Protein AF-A0A2N5M6K5-F1 (afdb_monomer)

pLDDT: mean 93.55, std 8.0, range [49.66, 98.62]

Solvent-accessible surface area (backbone atoms only — not comparable to full-atom values): 4637 Å² total; per-residue (Å²): 85,74,43,41,40,39,41,31,37,33,36,90,94,41,81,46,77,49,75,50,78,44,82,46,60,58,66,58,35,73,76,38,45,64,61,48,52,18,52,54,50,40,56,49,51,54,47,49,29,65,78,69,60,40,63,84,61,57,44,84,75,41,31,33,36,69,93,68,49,76,31,41,70,59,27,52,52,63,67,74,75,114

Radius of gyration: 12.25 Å; Cα contacts (8 Å, |Δi|>4): 132; chains: 1; bounding box: 29×24×32 Å

Nearest PDB structures (foldseek):
  2mbm-assembly1_A  TM=5.319E-01  e=1.448E-01  synthetic construct
  9bk5-assembly1_A  TM=5.418E-01  e=1.981E-01  synthetic construct
  1qys-assembly1_A  TM=3.170E-01  e=6.521E-01  unclassified
  8hl5-assembly1_L45A  TM=4.137E-01  e=1.778E+00  Sulfolobus acidocaldarius DSM 639

Organism: NCBI:txid673318

Mean predicted aligned error: 3.17 Å

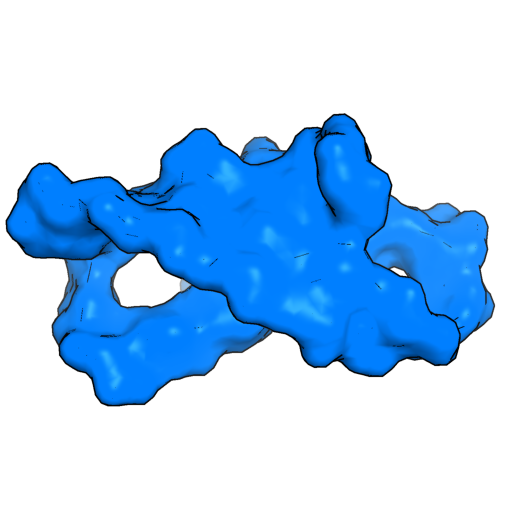Sequence (82 aa):
MDISLEVTIRAHGTRFMRKGVFPVDPKQFQQASDHTAAKTAYEWIQKIKRDTGYAPDTEVLKAVYNEGNEITQLVKSFELLL

Structure (mmCIF, N/CA/C/O backbone):
data_AF-A0A2N5M6K5-F1
#
_entry.id   AF-A0A2N5M6K5-F1
#
loop_
_atom_site.group_PDB
_atom_site.id
_atom_site.type_symbol
_atom_site.label_atom_id
_atom_site.label_alt_id
_atom_site.label_comp_id
_atom_site.label_asym_id
_atom_site.label_entity_id
_atom_site.label_seq_id
_atom_site.pdbx_PDB_ins_code
_atom_site.Cartn_x
_atom_site.Cartn_y
_atom_site.Cartn_z
_atom_site.occupancy
_atom_site.B_iso_or_equiv
_atom_site.auth_seq_id
_atom_site.auth_comp_id
_atom_site.auth_asym_id
_atom_site.auth_atom_id
_atom_site.pdbx_PDB_model_num
ATOM 1 N N . MET A 1 1 ? -15.918 -2.054 7.946 1.00 94.62 1 MET A N 1
ATOM 2 C CA . MET A 1 1 ? -16.242 -0.938 7.030 1.00 94.62 1 MET A CA 1
ATOM 3 C C . MET A 1 1 ? -15.283 -1.037 5.871 1.00 94.62 1 MET A C 1
ATOM 5 O O . MET A 1 1 ? -14.206 -1.582 6.078 1.00 94.62 1 MET A O 1
ATOM 9 N N . ASP A 1 2 ? -15.639 -0.510 4.709 1.00 97.62 2 ASP A N 1
ATOM 10 C CA . ASP A 1 2 ? -14.788 -0.638 3.531 1.00 97.62 2 ASP A CA 1
ATOM 11 C C . ASP A 1 2 ? -14.175 0.709 3.166 1.00 97.62 2 ASP A C 1
ATOM 13 O O . ASP A 1 2 ? -14.816 1.753 3.312 1.00 97.62 2 ASP A O 1
ATOM 17 N N . ILE A 1 3 ? -12.931 0.677 2.697 1.00 98.06 3 ILE A N 1
ATOM 18 C CA . ILE A 1 3 ? -12.248 1.837 2.126 1.00 98.06 3 ILE A CA 1
ATOM 19 C C . ILE A 1 3 ? -11.875 1.548 0.679 1.00 98.06 3 ILE A C 1
ATOM 21 O O . ILE A 1 3 ? -11.480 0.431 0.335 1.00 98.06 3 ILE A O 1
ATOM 25 N N . SER A 1 4 ? -11.975 2.557 -0.181 1.00 98.44 4 SER A N 1
ATOM 26 C CA . SER A 1 4 ? -11.421 2.465 -1.530 1.00 98.44 4 SER A CA 1
ATOM 27 C C . SER A 1 4 ? -9.963 2.897 -1.492 1.00 98.44 4 SER A C 1
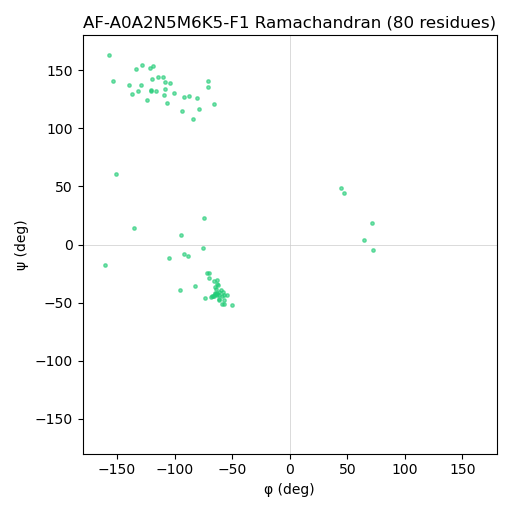ATOM 29 O O . SER A 1 4 ? -9.683 4.000 -1.025 1.00 98.44 4 SER A O 1
ATOM 31 N N . LEU A 1 5 ? -9.057 2.083 -2.017 1.00 98.56 5 LEU A N 1
ATOM 32 C CA . LEU A 1 5 ? -7.656 2.434 -2.213 1.00 98.56 5 LEU A CA 1
ATOM 33 C C . LEU A 1 5 ? -7.369 2.630 -3.694 1.00 98.56 5 LEU A C 1
ATOM 35 O O . LEU A 1 5 ? -7.814 1.845 -4.532 1.00 98.56 5 LEU A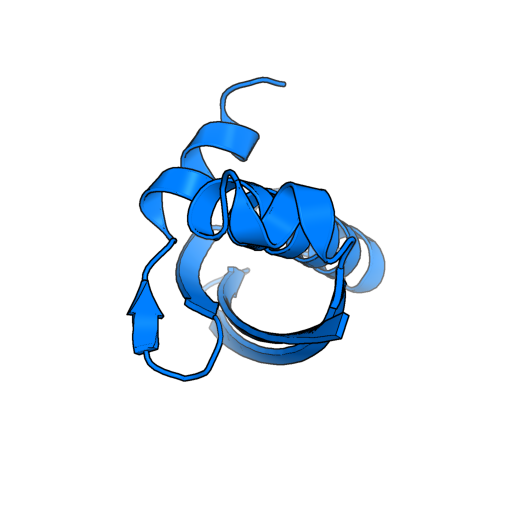 O 1
ATOM 39 N N . GLU A 1 6 ? -6.563 3.636 -4.000 1.00 98.56 6 GLU A N 1
ATOM 40 C CA . GLU A 1 6 ? -5.913 3.792 -5.293 1.00 98.56 6 GLU A CA 1
ATOM 41 C C . GLU A 1 6 ? -4.406 3.894 -5.071 1.00 98.56 6 GLU A C 1
ATOM 43 O O . GLU A 1 6 ? -3.927 4.751 -4.327 1.00 98.56 6 GLU A O 1
ATOM 48 N N . VAL A 1 7 ? -3.658 3.007 -5.725 1.00 97.75 7 VAL A N 1
ATOM 49 C CA . VAL A 1 7 ? -2.196 2.997 -5.689 1.00 97.75 7 VAL A CA 1
ATOM 50 C C . VAL A 1 7 ? -1.651 3.171 -7.097 1.00 97.75 7 VAL A C 1
ATOM 52 O O . VAL A 1 7 ? -2.068 2.505 -8.045 1.00 97.75 7 VAL A O 1
ATOM 55 N N . THR A 1 8 ? -0.696 4.078 -7.231 1.00 97.81 8 THR A N 1
ATOM 56 C CA . THR A 1 8 ? 0.151 4.208 -8.405 1.00 97.81 8 THR A CA 1
ATOM 57 C C . THR A 1 8 ? 1.535 3.687 -8.055 1.00 97.81 8 THR A C 1
ATOM 59 O O . THR A 1 8 ? 2.202 4.235 -7.175 1.00 97.81 8 THR A O 1
ATOM 62 N N . ILE A 1 9 ? 1.992 2.691 -8.803 1.00 95.81 9 ILE A N 1
ATOM 63 C CA . ILE A 1 9 ? 3.348 2.154 -8.714 1.00 95.81 9 ILE A CA 1
ATOM 64 C C . ILE A 1 9 ? 4.077 2.322 -10.048 1.00 95.81 9 ILE A C 1
ATOM 66 O O . ILE A 1 9 ? 3.448 2.373 -11.108 1.00 95.81 9 ILE A O 1
ATOM 70 N N . ARG A 1 10 ? 5.403 2.394 -10.007 1.00 95.69 10 ARG A N 1
ATOM 71 C CA . ARG A 1 10 ? 6.267 2.225 -11.177 1.00 95.69 10 ARG A CA 1
ATOM 72 C C . ARG A 1 10 ? 6.997 0.896 -11.045 1.00 95.69 10 ARG A C 1
ATOM 74 O O . ARG A 1 10 ? 7.600 0.660 -10.009 1.00 95.69 10 ARG A O 1
ATOM 81 N N . ALA A 1 11 ? 6.950 0.067 -12.081 1.00 91.81 11 ALA A N 1
ATOM 82 C CA . ALA A 1 11 ? 7.724 -1.169 -12.185 1.00 91.81 11 ALA A CA 1
ATOM 83 C C . ALA A 1 11 ? 8.235 -1.325 -13.621 1.00 91.81 11 ALA A C 1
ATOM 85 O O . ALA A 1 11 ? 7.502 -1.029 -14.567 1.00 91.81 11 ALA A O 1
ATOM 86 N N . HIS A 1 12 ? 9.495 -1.736 -13.789 1.00 88.44 12 HIS A N 1
ATOM 87 C CA . HIS A 1 12 ? 10.148 -1.896 -15.101 1.00 88.44 12 HIS A CA 1
ATOM 88 C C . HIS A 1 12 ? 9.946 -0.68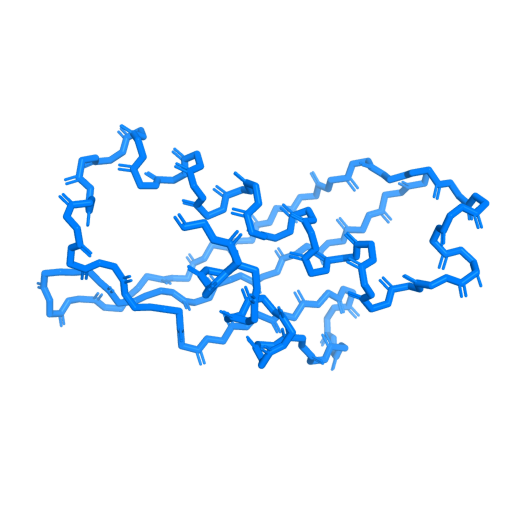7 -16.040 1.00 88.44 12 HIS A C 1
ATOM 90 O O . HIS A 1 12 ? 9.574 -0.822 -17.204 1.00 88.44 12 HIS A O 1
ATOM 96 N N . GLY A 1 13 ? 10.104 0.528 -15.501 1.00 87.94 13 GLY A N 1
ATOM 97 C CA . GLY A 1 13 ? 9.933 1.780 -16.250 1.00 87.94 13 GLY A CA 1
ATOM 98 C C . GLY A 1 13 ? 8.484 2.149 -16.599 1.00 87.94 13 GLY A C 1
ATOM 99 O O . GLY A 1 13 ? 8.245 3.249 -17.094 1.00 87.94 13 GLY A O 1
ATOM 100 N N . THR A 1 14 ? 7.507 1.294 -16.291 1.00 91.75 14 THR A N 1
ATOM 101 C CA . THR A 1 14 ? 6.089 1.517 -16.598 1.00 91.75 14 THR A CA 1
ATOM 102 C C . THR A 1 14 ? 5.314 1.927 -15.351 1.00 91.75 14 THR A C 1
ATOM 104 O O . THR A 1 14 ? 5.524 1.394 -14.262 1.00 91.75 14 THR A O 1
ATOM 107 N N . ARG A 1 15 ? 4.404 2.895 -15.502 1.00 95.62 15 ARG A N 1
ATOM 108 C CA . ARG A 1 15 ? 3.508 3.357 -14.436 1.00 95.62 15 ARG A CA 1
ATOM 109 C C . ARG A 1 15 ? 2.193 2.581 -14.488 1.00 95.62 15 ARG A C 1
ATOM 111 O O . ARG A 1 15 ? 1.520 2.582 -15.513 1.00 95.62 15 ARG A O 1
ATOM 118 N N . PHE A 1 16 ? 1.801 1.999 -13.362 1.00 93.50 16 PHE A N 1
ATOM 119 C CA . PHE A 1 16 ? 0.552 1.261 -13.201 1.00 93.50 16 PHE A CA 1
ATOM 120 C C . PHE A 1 16 ? -0.298 1.907 -12.115 1.00 93.50 16 PHE A C 1
ATOM 122 O O . PHE A 1 16 ? 0.196 2.193 -11.025 1.00 93.50 16 PHE A O 1
ATOM 129 N N . MET A 1 17 ? -1.582 2.104 -12.403 1.00 96.12 17 MET A N 1
ATOM 130 C CA . MET A 1 17 ? -2.579 2.516 -11.420 1.00 96.12 17 MET A CA 1
ATOM 131 C C . MET A 1 17 ? -3.505 1.339 -11.135 1.00 96.12 17 MET A C 1
ATOM 133 O O . MET A 1 17 ? -3.979 0.679 -12.061 1.00 96.12 17 MET A O 1
ATOM 137 N N . ARG A 1 18 ? -3.775 1.074 -9.858 1.00 96.06 18 ARG A N 1
ATOM 138 C CA . ARG A 1 18 ? -4.751 0.073 -9.424 1.00 96.06 18 ARG A CA 1
ATOM 139 C C . ARG A 1 18 ? -5.707 0.698 -8.420 1.00 96.06 18 ARG A C 1
ATOM 141 O O . ARG A 1 18 ? -5.263 1.391 -7.511 1.00 96.06 18 ARG A O 1
ATOM 148 N N . LYS A 1 19 ? -7.000 0.395 -8.563 1.00 97.88 19 LYS A N 1
ATOM 149 C CA . LYS A 1 19 ? -8.052 0.727 -7.592 1.00 97.88 19 LYS A CA 1
ATOM 150 C C . LYS A 1 19 ? -8.628 -0.564 -7.007 1.00 97.88 19 LYS A C 1
ATOM 152 O O . LYS A 1 19 ? -8.711 -1.573 -7.709 1.00 97.88 19 LYS A O 1
ATOM 157 N N . GLY A 1 20 ? -8.976 -0.547 -5.729 1.00 97.81 20 GLY A N 1
ATOM 158 C CA . GLY A 1 20 ? -9.565 -1.685 -5.029 1.00 97.81 20 GLY A CA 1
ATOM 159 C C . GLY A 1 20 ? -10.355 -1.239 -3.806 1.00 97.81 20 GLY A C 1
ATOM 160 O O . GLY A 1 20 ? -10.209 -0.108 -3.349 1.00 97.81 20 GLY A O 1
ATOM 161 N N . VAL A 1 21 ? -11.203 -2.126 -3.295 1.00 98.19 21 VAL A N 1
ATOM 162 C CA . VAL A 1 21 ? -11.988 -1.905 -2.076 1.00 98.19 21 VAL A CA 1
ATOM 163 C C . VAL A 1 21 ? -11.546 -2.926 -1.042 1.00 98.19 21 VAL A C 1
ATOM 165 O O . VAL A 1 21 ? -11.412 -4.108 -1.364 1.00 98.19 21 VAL A O 1
ATOM 168 N N . PHE A 1 22 ? -11.283 -2.460 0.175 1.00 98.12 22 PHE A N 1
ATOM 169 C CA . PHE A 1 22 ? -10.685 -3.268 1.228 1.00 98.12 22 PHE A CA 1
ATOM 170 C C . PHE A 1 22 ? -11.465 -3.125 2.530 1.00 98.12 22 PHE A C 1
ATOM 172 O O . PHE A 1 22 ? -11.729 -1.992 2.949 1.00 98.12 22 PHE A O 1
ATOM 179 N N . PRO A 1 23 ? -11.801 -4.244 3.193 1.00 97.81 23 PRO A N 1
ATOM 180 C CA . PRO A 1 23 ? -12.378 -4.192 4.521 1.00 97.81 23 PRO A CA 1
ATOM 181 C C . PRO A 1 23 ? -11.312 -3.766 5.536 1.00 97.81 23 PRO A C 1
ATOM 183 O O . PRO A 1 23 ? -10.193 -4.280 5.537 1.00 97.81 23 PRO A O 1
ATOM 186 N N . VAL A 1 24 ? -11.681 -2.855 6.432 1.00 97.31 24 VAL A N 1
ATOM 187 C CA . VAL A 1 24 ? -10.876 -2.444 7.590 1.00 97.31 24 VAL A CA 1
ATOM 188 C C . VAL A 1 24 ? -11.695 -2.526 8.875 1.00 97.31 24 VAL A C 1
ATOM 19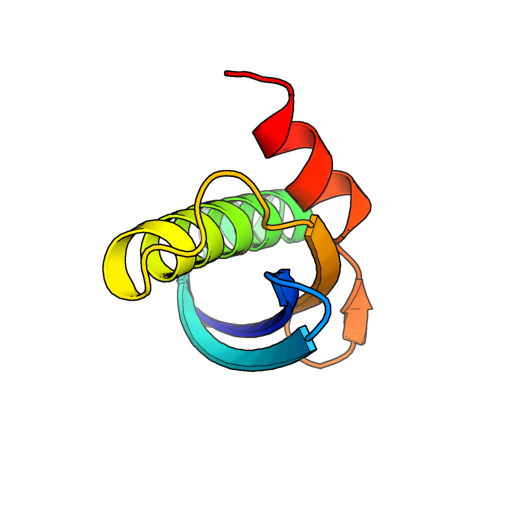0 O O . VAL A 1 24 ? -12.933 -2.425 8.864 1.00 97.31 24 VAL A O 1
ATOM 193 N N . ASP A 1 25 ? -10.994 -2.696 9.998 1.00 96.31 25 ASP A N 1
ATOM 194 C CA . ASP A 1 25 ? -11.612 -2.635 11.318 1.00 96.31 25 ASP A CA 1
ATOM 195 C C . ASP A 1 25 ? -12.126 -1.207 11.590 1.00 96.31 25 ASP A C 1
ATOM 197 O O . ASP A 1 25 ? -11.332 -0.261 11.576 1.00 96.31 25 ASP A O 1
ATOM 201 N N . PRO A 1 26 ? -13.435 -1.016 11.844 1.00 96.00 26 PRO A N 1
ATOM 202 C CA . PRO A 1 26 ? -13.996 0.319 12.032 1.00 96.00 26 PRO A CA 1
ATOM 203 C C . PRO A 1 26 ? -13.418 1.071 13.230 1.00 96.00 26 PRO A C 1
ATOM 205 O O . PRO A 1 26 ? -13.281 2.289 13.163 1.00 96.00 26 PRO A O 1
ATOM 208 N N . LYS A 1 27 ? -13.084 0.377 14.327 1.00 95.25 27 LYS A N 1
ATOM 209 C CA . LYS A 1 27 ? -12.578 1.028 15.543 1.00 95.25 27 LYS A CA 1
ATOM 210 C C . LYS A 1 27 ? -11.147 1.510 15.336 1.00 95.25 27 LYS A C 1
ATOM 212 O O . LYS A 1 27 ? -10.850 2.658 15.649 1.00 95.25 27 LYS A O 1
ATOM 217 N N . GLN A 1 28 ? -10.285 0.672 14.762 1.00 94.06 28 GLN A N 1
ATOM 218 C CA . GLN A 1 28 ? -8.915 1.052 14.411 1.00 94.06 28 GLN A CA 1
ATOM 219 C C . GLN A 1 28 ? -8.911 2.189 13.393 1.00 94.06 28 GLN A C 1
ATOM 221 O O . GLN A 1 28 ? -8.181 3.160 13.564 1.00 94.06 28 GLN A O 1
ATOM 226 N N . PHE A 1 29 ? -9.769 2.105 12.374 1.00 95.31 29 PHE A N 1
ATOM 227 C CA . PHE A 1 29 ? -9.864 3.146 11.359 1.00 95.31 29 PHE A CA 1
ATOM 228 C C . PHE A 1 29 ? -10.353 4.484 11.934 1.00 95.31 29 PHE A C 1
ATOM 230 O O . PHE A 1 29 ? -9.837 5.529 11.559 1.00 95.31 29 PHE A O 1
ATOM 237 N N . GLN A 1 30 ? -11.295 4.479 12.882 1.00 95.25 30 GLN A N 1
ATOM 238 C CA . GLN A 1 30 ? -11.713 5.704 13.578 1.00 95.25 30 GLN A CA 1
ATOM 239 C C . GLN A 1 30 ? -10.601 6.313 14.443 1.00 95.25 30 GLN A C 1
ATOM 241 O O . GLN A 1 30 ? -10.558 7.528 14.608 1.00 95.25 30 GLN A O 1
ATOM 246 N N . GLN A 1 31 ? -9.717 5.489 15.005 1.00 95.06 31 GLN A N 1
ATOM 247 C CA . GLN A 1 31 ? -8.623 5.951 15.862 1.00 95.06 31 GLN A CA 1
ATOM 248 C C . GLN A 1 31 ? -7.407 6.441 15.067 1.00 95.06 31 GLN A C 1
ATOM 250 O O . GLN A 1 31 ? -6.738 7.375 15.499 1.00 95.06 31 GLN A O 1
ATOM 255 N N . ALA A 1 32 ? -7.102 5.804 13.934 1.00 95.50 32 ALA A N 1
ATOM 256 C CA . ALA A 1 32 ? -5.893 6.060 13.157 1.00 95.50 32 ALA A CA 1
ATOM 257 C C . ALA A 1 32 ? -6.106 5.785 11.656 1.00 95.50 32 ALA A C 1
ATOM 259 O O . ALA A 1 32 ? -5.436 4.932 11.069 1.00 95.50 32 ALA A O 1
ATOM 260 N N . SER A 1 33 ? -7.041 6.508 11.031 1.00 97.06 33 SER A N 1
ATOM 261 C CA . SER A 1 33 ? -7.492 6.285 9.646 1.00 97.06 33 SER A CA 1
ATOM 262 C C . SER A 1 33 ? -6.350 6.177 8.638 1.00 97.06 33 SER A C 1
ATOM 264 O O . SER A 1 33 ? -6.268 5.186 7.911 1.00 97.06 33 SER A O 1
ATOM 266 N N . ASP A 1 34 ? -5.435 7.150 8.633 1.00 98.19 34 ASP A N 1
ATOM 267 C CA . ASP A 1 34 ? -4.326 7.206 7.676 1.00 98.19 34 ASP A CA 1
ATOM 268 C C . ASP A 1 34 ? -3.362 6.039 7.870 1.00 98.19 34 ASP A C 1
ATOM 270 O O . ASP A 1 34 ? -2.954 5.404 6.901 1.00 98.19 34 ASP A O 1
ATOM 274 N N . HIS A 1 35 ? -3.038 5.705 9.121 1.00 97.69 35 HIS A N 1
ATOM 275 C CA . HIS A 1 35 ? -2.149 4.591 9.439 1.00 97.69 35 HIS A CA 1
ATOM 276 C C . HIS A 1 35 ? -2.768 3.246 9.051 1.00 97.69 35 HIS A C 1
ATOM 278 O O . HIS A 1 35 ? -2.100 2.416 8.432 1.00 97.69 35 HIS A O 1
ATOM 284 N N . THR A 1 36 ? -4.049 3.030 9.360 1.00 97.69 36 THR A N 1
ATOM 285 C CA . THR A 1 36 ? -4.774 1.824 8.945 1.00 97.69 36 THR A CA 1
ATOM 286 C C . THR A 1 36 ? -4.829 1.719 7.421 1.00 97.69 36 THR A C 1
ATOM 288 O O . THR A 1 36 ? -4.479 0.673 6.879 1.00 97.69 36 THR A O 1
ATOM 291 N N . ALA A 1 37 ? -5.179 2.800 6.716 1.00 98.12 37 ALA A N 1
ATOM 292 C CA . ALA A 1 37 ? -5.217 2.820 5.254 1.00 98.12 37 ALA A CA 1
ATOM 293 C C . ALA A 1 37 ? -3.833 2.589 4.625 1.00 98.12 37 ALA A C 1
ATOM 295 O O . ALA A 1 37 ? -3.714 1.822 3.669 1.00 98.12 37 ALA A O 1
ATOM 296 N N . ALA A 1 38 ? -2.782 3.201 5.175 1.00 98.00 38 ALA A N 1
ATOM 297 C CA . ALA A 1 38 ? -1.409 3.028 4.713 1.00 98.00 38 ALA A CA 1
ATOM 298 C C . ALA A 1 38 ? -0.904 1.600 4.910 1.00 98.00 38 ALA A C 1
ATOM 300 O O . ALA A 1 38 ? -0.307 1.040 3.991 1.00 98.00 38 ALA A O 1
ATOM 301 N N . LYS A 1 39 ? -1.206 0.975 6.052 1.00 97.62 39 LYS A N 1
ATOM 302 C CA . LYS A 1 39 ? -0.885 -0.435 6.284 1.00 97.62 39 LYS A CA 1
ATOM 303 C C . LYS A 1 39 ? -1.596 -1.341 5.273 1.00 97.62 39 LYS A C 1
ATOM 305 O O . LYS A 1 39 ? -0.946 -2.172 4.642 1.00 97.62 39 LYS A O 1
ATOM 310 N N . THR A 1 40 ? -2.899 -1.147 5.056 1.00 98.12 40 THR A N 1
ATOM 311 C CA . THR A 1 40 ? -3.669 -1.923 4.067 1.00 98.12 40 THR A CA 1
ATOM 312 C C . THR A 1 40 ? -3.139 -1.718 2.643 1.00 98.12 40 THR A C 1
ATOM 314 O O . THR A 1 40 ? -3.002 -2.681 1.887 1.00 98.12 40 THR A O 1
ATOM 317 N N . ALA A 1 41 ? -2.782 -0.486 2.268 1.00 98.12 41 ALA A N 1
ATOM 318 C CA . ALA A 1 41 ? -2.176 -0.191 0.971 1.00 98.12 41 ALA A CA 1
ATOM 319 C C . ALA A 1 41 ? -0.802 -0.855 0.811 1.00 98.12 41 ALA A C 1
ATOM 321 O O . ALA A 1 41 ? -0.532 -1.434 -0.240 1.00 98.12 41 ALA A O 1
ATOM 322 N N . TYR A 1 42 ? 0.039 -0.827 1.848 1.00 97.25 42 TYR A N 1
ATOM 323 C CA . TYR A 1 42 ? 1.326 -1.520 1.862 1.00 97.25 42 TYR A CA 1
ATOM 324 C C . TYR A 1 42 ? 1.149 -3.031 1.652 1.00 97.25 42 TYR A C 1
ATOM 326 O O . TYR A 1 42 ? 1.744 -3.597 0.735 1.00 97.25 42 TYR A O 1
ATOM 334 N N . GLU A 1 43 ? 0.278 -3.680 2.429 1.00 97.00 43 GLU A N 1
ATOM 335 C CA . GLU A 1 43 ? -0.014 -5.116 2.302 1.00 97.00 43 GLU A CA 1
ATOM 336 C C . GLU A 1 43 ? -0.515 -5.475 0.894 1.00 97.00 43 GLU A C 1
ATOM 338 O O . GLU A 1 43 ? -0.088 -6.476 0.301 1.00 97.00 43 GLU A O 1
ATOM 343 N N . TRP A 1 44 ? -1.373 -4.628 0.320 1.00 97.50 44 TRP A N 1
ATOM 344 C CA . TRP A 1 44 ? -1.859 -4.804 -1.042 1.00 97.50 44 TRP A CA 1
ATOM 345 C C . TRP A 1 44 ? -0.748 -4.642 -2.084 1.00 97.50 44 TRP A C 1
ATOM 347 O O . TRP A 1 44 ? -0.630 -5.486 -2.973 1.00 97.50 44 TRP A O 1
ATOM 357 N N . ILE A 1 45 ? 0.109 -3.626 -1.964 1.00 95.56 45 ILE A N 1
ATOM 358 C CA . ILE A 1 45 ? 1.271 -3.429 -2.842 1.00 95.56 45 ILE A CA 1
ATOM 359 C C . ILE A 1 45 ? 2.202 -4.640 -2.777 1.00 95.56 45 ILE A C 1
ATOM 361 O O . ILE A 1 45 ? 2.606 -5.145 -3.823 1.00 95.56 45 ILE A O 1
ATOM 365 N N . GLN A 1 46 ? 2.482 -5.176 -1.587 1.00 94.69 46 GLN A N 1
ATOM 366 C CA . GLN A 1 46 ? 3.283 -6.395 -1.440 1.00 94.69 46 GLN A CA 1
ATOM 367 C C . GLN A 1 46 ? 2.641 -7.591 -2.153 1.00 94.69 46 GLN A C 1
ATOM 369 O O . GLN A 1 46 ? 3.335 -8.376 -2.803 1.00 94.69 46 GLN A O 1
ATOM 374 N N . LYS A 1 47 ? 1.310 -7.723 -2.091 1.00 95.00 47 LYS A N 1
ATOM 375 C CA . LYS A 1 47 ? 0.590 -8.735 -2.872 1.00 95.00 47 LYS A CA 1
ATOM 376 C C . LYS A 1 47 ? 0.734 -8.506 -4.378 1.00 95.00 47 LYS A C 1
ATOM 378 O O . LYS A 1 47 ? 1.004 -9.466 -5.089 1.00 95.00 47 LYS A O 1
ATOM 383 N N . ILE A 1 48 ? 0.614 -7.265 -4.855 1.00 93.25 48 ILE A N 1
ATOM 384 C CA . ILE A 1 48 ? 0.822 -6.926 -6.271 1.00 93.25 48 ILE A CA 1
ATOM 385 C C . ILE A 1 48 ? 2.219 -7.365 -6.712 1.00 93.25 48 ILE A C 1
ATOM 387 O O . ILE A 1 48 ? 2.319 -8.099 -7.687 1.00 93.25 48 ILE A O 1
ATOM 391 N N . LYS A 1 49 ? 3.271 -6.990 -5.966 1.00 91.88 49 LYS A N 1
ATOM 392 C CA . LYS A 1 49 ? 4.662 -7.359 -6.278 1.00 91.88 49 LYS A CA 1
ATOM 393 C C . LYS A 1 49 ? 4.835 -8.878 -6.419 1.00 91.88 49 LYS A C 1
ATOM 395 O O . LYS A 1 49 ? 5.493 -9.322 -7.356 1.00 91.88 49 LYS A O 1
ATOM 400 N N . ARG A 1 50 ? 4.231 -9.668 -5.519 1.00 91.38 50 ARG A N 1
ATOM 401 C CA . ARG A 1 50 ? 4.274 -11.142 -5.566 1.00 91.38 50 ARG A CA 1
ATOM 402 C C . ARG A 1 50 ? 3.503 -11.725 -6.748 1.00 91.38 50 ARG A C 1
ATOM 404 O O . ARG A 1 50 ? 4.018 -12.614 -7.412 1.00 91.38 50 ARG A O 1
ATOM 411 N N . ASP A 1 51 ? 2.294 -11.231 -7.002 1.00 92.38 51 ASP A N 1
ATOM 412 C CA . ASP A 1 51 ? 1.418 -11.768 -8.049 1.00 92.38 51 ASP A CA 1
ATOM 413 C C . ASP A 1 51 ? 1.941 -11.446 -9.464 1.00 92.38 51 ASP A C 1
ATOM 415 O O . ASP A 1 51 ? 1.672 -12.196 -10.399 1.00 92.38 51 ASP A O 1
ATOM 419 N N . THR A 1 52 ? 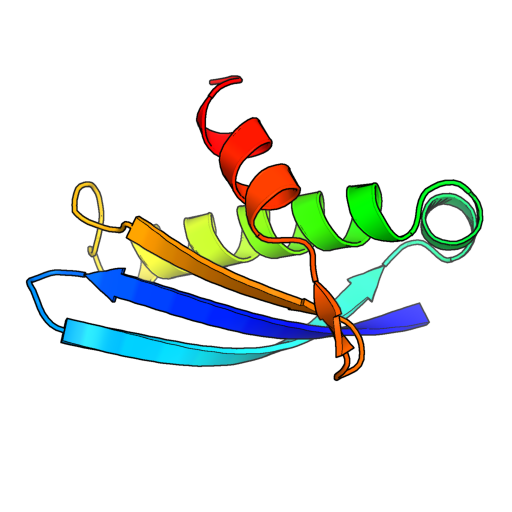2.670 -10.337 -9.642 1.00 88.38 52 THR A N 1
ATOM 420 C CA . THR A 1 52 ? 3.170 -9.889 -10.955 1.00 88.38 52 THR A CA 1
ATOM 421 C C . THR A 1 52 ? 4.661 -10.132 -11.180 1.00 88.38 52 THR A C 1
ATOM 423 O O . THR A 1 52 ? 5.135 -9.953 -12.298 1.00 88.38 52 THR A O 1
ATOM 426 N N . GLY A 1 53 ? 5.417 -10.488 -10.138 1.00 86.62 53 GLY A N 1
ATOM 427 C CA . GLY A 1 53 ? 6.875 -10.600 -10.208 1.00 86.62 53 GLY A CA 1
ATOM 428 C C . GLY A 1 53 ? 7.606 -9.255 -10.320 1.00 86.62 53 GLY A C 1
ATOM 429 O O . GLY A 1 53 ? 8.765 -9.236 -10.706 1.00 86.62 53 GLY A O 1
ATOM 430 N N . TYR A 1 54 ? 6.960 -8.130 -9.981 1.00 86.12 54 TYR A N 1
ATOM 431 C CA . TYR A 1 54 ? 7.560 -6.784 -10.079 1.00 86.12 54 TYR A CA 1
ATOM 432 C C . TYR A 1 54 ? 8.577 -6.456 -8.974 1.00 86.12 54 TYR A C 1
ATOM 434 O O . TYR A 1 54 ? 9.139 -5.359 -8.947 1.00 86.12 54 TYR A O 1
ATOM 442 N N . ALA A 1 55 ? 8.789 -7.360 -8.018 1.00 81.19 55 ALA A N 1
ATOM 443 C CA . ALA A 1 55 ? 9.882 -7.215 -7.066 1.00 81.19 55 ALA A CA 1
ATOM 444 C C . ALA A 1 55 ? 11.236 -7.456 -7.770 1.00 81.19 55 ALA A C 1
ATOM 446 O O . ALA A 1 55 ? 11.326 -8.387 -8.569 1.00 81.19 55 ALA A O 1
ATOM 447 N N . PRO A 1 56 ? 12.300 -6.693 -7.450 1.00 77.62 56 PRO A N 1
ATOM 448 C CA . PRO A 1 56 ? 12.373 -5.613 -6.458 1.00 77.62 56 PRO A CA 1
ATOM 449 C C . PRO A 1 56 ? 12.089 -4.203 -7.017 1.00 77.62 56 PRO A C 1
ATOM 451 O O . PRO A 1 56 ? 11.931 -3.272 -6.232 1.00 77.62 56 PRO A O 1
ATOM 454 N N . ASP A 1 57 ? 11.962 -4.038 -8.336 1.00 83.62 57 ASP A N 1
ATOM 455 C CA . ASP A 1 57 ? 11.972 -2.744 -9.052 1.00 83.62 57 ASP A CA 1
ATOM 456 C C . ASP A 1 57 ? 10.684 -1.902 -8.918 1.00 83.62 57 ASP A C 1
ATOM 458 O O . ASP A 1 57 ? 10.375 -1.067 -9.773 1.00 83.62 57 ASP A O 1
ATOM 462 N N . THR A 1 58 ? 9.892 -2.129 -7.869 1.00 90.38 58 THR A N 1
ATOM 463 C CA . THR A 1 58 ? 8.621 -1.430 -7.658 1.00 90.38 58 THR A CA 1
ATOM 464 C C . THR A 1 58 ? 8.796 -0.205 -6.765 1.00 90.38 58 THR A C 1
ATOM 466 O O . THR A 1 58 ? 9.034 -0.348 -5.568 1.00 90.38 58 THR A O 1
ATOM 469 N N . GLU A 1 59 ? 8.562 0.983 -7.322 1.00 94.00 59 GLU A N 1
ATOM 470 C CA . GLU A 1 59 ? 8.502 2.262 -6.607 1.00 94.00 59 GLU A CA 1
ATOM 471 C C . GLU A 1 59 ? 7.041 2.679 -6.371 1.00 94.00 59 GLU A C 1
ATOM 473 O O . GLU A 1 59 ? 6.235 2.725 -7.307 1.00 94.00 59 GLU A O 1
ATOM 478 N N . VAL A 1 60 ? 6.687 3.043 -5.135 1.00 95.81 60 VAL A N 1
ATOM 479 C CA . VAL A 1 60 ? 5.381 3.650 -4.830 1.00 95.81 60 VAL A CA 1
ATOM 480 C C . VAL A 1 60 ? 5.405 5.132 -5.216 1.00 95.81 60 VAL A C 1
ATOM 482 O O . VAL A 1 60 ? 6.148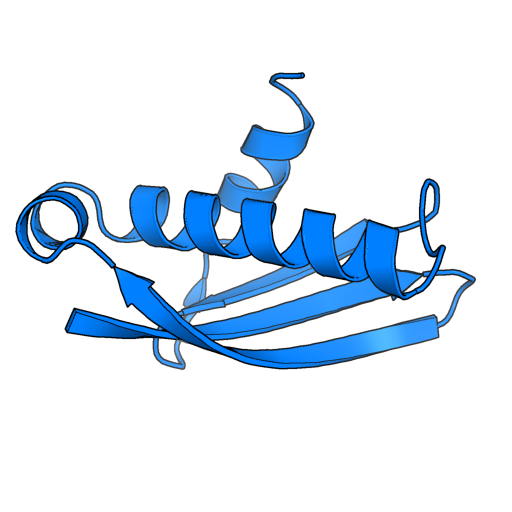 5.924 -4.637 1.00 95.81 60 VAL A O 1
ATOM 485 N N . LEU A 1 61 ? 4.577 5.531 -6.183 1.00 97.19 61 LEU A N 1
ATOM 486 C CA . LEU A 1 61 ? 4.495 6.922 -6.646 1.00 97.19 61 LEU A CA 1
ATOM 487 C C . LEU A 1 61 ? 3.377 7.706 -5.961 1.00 97.19 61 LEU A C 1
ATOM 489 O O . LEU A 1 61 ? 3.543 8.891 -5.686 1.00 97.19 61 LEU A O 1
ATOM 493 N N . LYS A 1 62 ? 2.228 7.061 -5.736 1.00 98.06 62 LYS A N 1
ATOM 494 C CA . LYS A 1 62 ? 1.062 7.673 -5.092 1.00 98.06 62 LYS A CA 1
ATOM 495 C C . LYS A 1 62 ? 0.211 6.609 -4.409 1.00 98.06 62 LYS A C 1
ATOM 497 O O . LYS A 1 62 ? -0.004 5.550 -4.993 1.00 98.06 62 LYS A O 1
ATOM 502 N N . ALA A 1 63 ? -0.319 6.906 -3.234 1.00 98.31 63 ALA A N 1
ATOM 503 C CA . ALA A 1 63 ? -1.360 6.128 -2.584 1.00 98.31 63 ALA A CA 1
ATOM 504 C C . ALA A 1 63 ? -2.406 7.077 -1.992 1.00 98.31 63 ALA A C 1
ATOM 506 O O . ALA A 1 63 ? -2.055 8.028 -1.292 1.00 98.31 63 ALA A O 1
ATOM 507 N N . VAL A 1 64 ? -3.680 6.827 -2.287 1.00 98.62 64 VAL A N 1
ATOM 508 C CA . VAL A 1 64 ? -4.809 7.559 -1.703 1.00 98.62 64 VAL A CA 1
ATOM 509 C C . VAL A 1 64 ? -5.892 6.596 -1.233 1.00 98.62 64 VAL A C 1
ATOM 511 O O . VAL A 1 64 ? -6.070 5.525 -1.821 1.00 98.62 64 VAL A O 1
ATOM 514 N N . TYR A 1 65 ? -6.645 6.994 -0.209 1.00 98.56 65 TYR A N 1
ATOM 515 C CA . TYR A 1 65 ? -7.866 6.307 0.201 1.00 98.56 65 TYR A CA 1
ATOM 516 C C . TYR A 1 65 ? -9.090 7.226 0.155 1.00 98.56 65 TYR A C 1
ATOM 518 O O . TYR A 1 65 ? -8.983 8.446 0.307 1.00 98.56 65 TYR A O 1
ATOM 526 N N . ASN A 1 66 ? -10.262 6.628 -0.071 1.00 97.56 66 ASN A N 1
ATOM 527 C CA . ASN A 1 66 ? -11.556 7.314 -0.192 1.00 97.56 66 ASN A CA 1
ATOM 528 C C . ASN A 1 66 ? -11.471 8.579 -1.069 1.00 97.56 66 ASN A C 1
ATOM 530 O O . ASN A 1 66 ? -11.897 9.658 -0.676 1.00 97.56 66 ASN A O 1
ATOM 534 N N . GLU A 1 67 ? -10.855 8.415 -2.245 1.00 89.75 67 GLU A N 1
ATOM 535 C CA . GLU A 1 67 ? -10.802 9.374 -3.363 1.00 89.75 67 GLU A CA 1
ATOM 536 C C . GLU A 1 67 ? -10.070 10.705 -3.120 1.00 89.75 67 GLU A C 1
ATOM 538 O O . GLU A 1 67 ? -9.994 11.526 -4.032 1.00 89.75 67 GLU A O 1
ATOM 543 N N . GLY A 1 68 ? -9.446 10.908 -1.955 1.00 91.94 68 GLY A N 1
ATOM 544 C CA . GLY A 1 68 ? -8.728 12.164 -1.697 1.00 91.94 68 GLY A CA 1
ATOM 545 C C . GLY A 1 68 ? -7.694 12.158 -0.579 1.00 91.94 68 GLY A C 1
ATOM 546 O O . GLY A 1 68 ? -6.836 13.037 -0.558 1.00 91.94 68 GLY A O 1
ATOM 547 N N . ASN A 1 69 ? -7.722 11.178 0.322 1.00 97.88 69 ASN A N 1
ATOM 548 C CA . ASN A 1 69 ? -6.829 11.177 1.477 1.00 97.88 69 ASN A CA 1
ATOM 549 C C . ASN A 1 69 ? -5.472 10.585 1.081 1.00 97.88 69 ASN A C 1
ATOM 551 O O . ASN A 1 69 ? -5.366 9.391 0.800 1.00 97.88 69 ASN A O 1
ATOM 555 N N . GLU A 1 70 ? -4.457 11.440 0.994 1.00 98.19 70 GLU A N 1
ATOM 556 C CA . GLU A 1 70 ? -3.105 11.132 0.522 1.00 98.19 70 GLU A CA 1
ATOM 557 C C . GLU A 1 70 ? -2.268 10.469 1.625 1.00 98.19 70 GLU A C 1
ATOM 559 O O . GLU A 1 70 ? -2.165 10.997 2.726 1.00 98.19 70 GLU A O 1
ATOM 564 N N . ILE A 1 71 ? -1.687 9.299 1.337 1.00 98.44 71 ILE A N 1
ATOM 565 C CA . ILE A 1 71 ? -0.979 8.457 2.322 1.00 98.44 71 ILE A CA 1
ATOM 566 C C . ILE A 1 71 ? 0.361 7.909 1.802 1.00 98.44 71 ILE A C 1
ATOM 568 O O . ILE A 1 71 ? 0.938 6.999 2.395 1.00 98.44 71 ILE A O 1
ATOM 572 N N . THR A 1 72 ? 0.895 8.431 0.698 1.00 98.19 72 THR A N 1
ATOM 573 C CA . THR A 1 72 ? 2.089 7.905 0.008 1.00 98.19 72 THR A CA 1
ATOM 574 C C . THR A 1 72 ? 3.302 7.845 0.920 1.00 98.19 72 THR A C 1
ATOM 576 O O . THR A 1 72 ? 3.975 6.817 0.962 1.00 98.19 72 THR A O 1
ATOM 579 N N . GLN A 1 73 ? 3.597 8.921 1.655 1.00 97.69 73 GLN A N 1
ATOM 580 C CA . GLN A 1 73 ? 4.764 8.942 2.547 1.00 97.69 73 GLN A CA 1
ATOM 581 C C . GLN A 1 73 ? 4.612 7.935 3.687 1.00 97.69 73 GLN A C 1
ATOM 583 O O . GLN A 1 73 ? 5.573 7.263 4.056 1.00 97.69 73 GLN A O 1
ATOM 588 N N . LEU A 1 74 ? 3.388 7.770 4.190 1.00 97.88 74 LEU A N 1
ATOM 589 C CA . LEU A 1 74 ? 3.104 6.808 5.242 1.00 97.88 74 LEU A CA 1
ATOM 590 C C . LEU A 1 74 ? 3.263 5.373 4.728 1.00 97.88 74 LEU A C 1
ATOM 592 O O . LEU A 1 74 ? 3.948 4.579 5.364 1.00 97.88 74 LEU A O 1
ATOM 596 N N . VAL A 1 75 ? 2.751 5.061 3.533 1.00 97.31 75 VAL A N 1
ATOM 597 C CA . VAL A 1 75 ? 2.976 3.766 2.860 1.00 97.31 75 VAL A CA 1
ATOM 598 C C . VAL A 1 75 ? 4.469 3.486 2.662 1.00 97.31 75 VAL A C 1
ATOM 600 O O . VAL A 1 75 ? 4.917 2.377 2.943 1.00 97.31 75 VAL A O 1
ATOM 603 N N . LYS A 1 76 ? 5.257 4.482 2.236 1.00 95.75 76 LYS A N 1
ATOM 604 C CA . LYS A 1 76 ? 6.717 4.348 2.082 1.00 95.75 76 LYS A CA 1
ATOM 605 C C . LYS A 1 76 ? 7.425 4.077 3.409 1.00 95.75 76 LYS A C 1
ATOM 607 O O . LYS A 1 76 ? 8.388 3.321 3.434 1.00 95.75 76 LYS A O 1
ATOM 612 N N . SER A 1 77 ? 6.941 4.636 4.518 1.00 95.00 77 SER A N 1
ATOM 613 C CA . SER A 1 77 ? 7.528 4.370 5.837 1.00 95.00 77 SER A CA 1
ATOM 614 C C . SER A 1 77 ? 7.419 2.895 6.254 1.00 95.00 77 SER A C 1
ATOM 616 O O . SER A 1 77 ? 8.335 2.379 6.886 1.00 95.00 77 SER A O 1
ATOM 618 N N . PHE A 1 78 ? 6.373 2.179 5.817 1.00 90.19 78 PHE A N 1
ATOM 619 C CA . PHE A 1 78 ? 6.250 0.731 6.028 1.00 90.19 78 PHE A CA 1
ATOM 620 C C . PHE A 1 78 ? 7.244 -0.099 5.201 1.00 90.19 78 PHE A C 1
ATOM 622 O O . PHE A 1 78 ? 7.570 -1.212 5.603 1.00 90.19 78 PHE A O 1
ATOM 629 N N . GLU A 1 79 ? 7.750 0.414 4.073 1.00 76.50 79 GLU A N 1
ATOM 630 C CA . GLU A 1 79 ? 8.831 -0.246 3.322 1.00 76.50 79 GLU A CA 1
ATOM 631 C C . GLU A 1 79 ? 10.187 -0.151 4.035 1.00 76.50 79 GLU A C 1
ATOM 633 O O . GLU A 1 79 ? 11.026 -1.011 3.812 1.00 76.50 79 GLU A O 1
ATOM 638 N N . LEU A 1 80 ? 10.397 0.855 4.891 1.00 72.81 80 LEU A N 1
ATOM 639 C CA . LEU A 1 80 ? 11.666 1.086 5.598 1.00 72.81 80 LEU A CA 1
ATO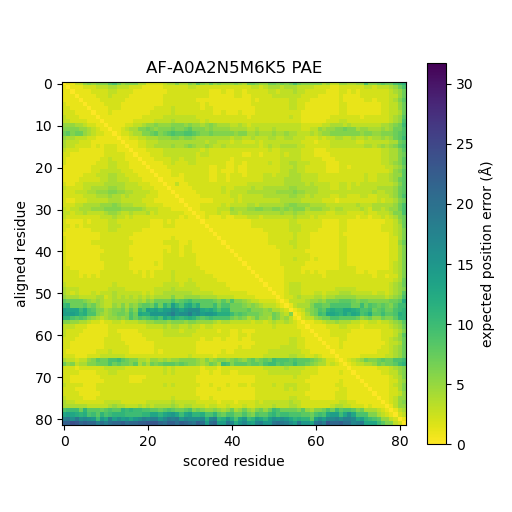M 640 C C . LEU A 1 80 ? 11.778 0.349 6.945 1.00 72.81 80 LEU A C 1
ATOM 642 O O . LEU A 1 80 ? 12.838 0.370 7.563 1.00 72.81 80 LEU A O 1
ATOM 646 N N . LEU A 1 81 ? 10.687 -0.249 7.430 1.00 61.09 81 LEU A N 1
ATOM 647 C CA . LEU A 1 81 ? 10.606 -0.904 8.744 1.00 61.09 81 LEU A CA 1
ATOM 648 C C . LEU A 1 81 ? 10.873 -2.424 8.701 1.00 61.09 81 LEU A C 1
ATOM 650 O O . LEU A 1 81 ? 10.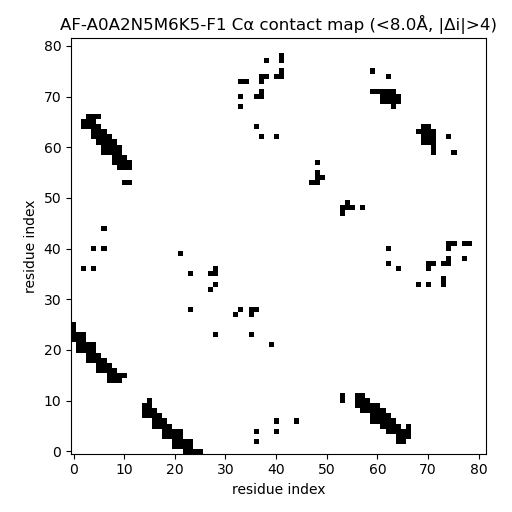685 -3.097 9.716 1.00 61.09 81 LEU A O 1
ATOM 654 N N . LEU A 1 82 ? 11.301 -2.961 7.556 1.00 49.66 82 LEU A N 1
ATOM 655 C CA . LEU A 1 82 ? 11.619 -4.376 7.314 1.00 49.66 82 LEU A CA 1
ATOM 656 C C . LEU A 1 82 ? 12.952 -4.500 6.573 1.00 49.66 82 LEU A C 1
ATOM 658 O O . LEU A 1 82 ? 13.664 -5.490 6.850 1.00 49.66 82 LEU A O 1
#

Foldseek 3Di:
DKKKKWWWKDFPNDIDIDIDIDDDDPVVCVVPVLLRQLVVVLVVVVVVCVVPVRPPRIDTDWMDMPVDRTNRVVNVVVVVVD

Secondary structure (DSSP, 8-state):
-EEEEEEEEEETTEEEEEEEEEE--HHHHHHHHHHHHHHHHHHHHHHHHHHHT--SS-EEEEEEETTTEE-HHHHHHHHS--